Protein AF-A0A9P6BBI4-F1 (afdb_monomer)

Foldseek 3Di:
DDDDDDDDDPDDADPQWDWDADPVRDTDTDGPVCVVVVVVVVVVVVVVVVVVVVVVVDDPPPPVFDQQDFDDDPPTDRDGPDDDDDPVRVVVLQVQLVVQCVVPVDDSVVSSVVVVVVVVVVVVVVVVVVVVVVVVVVVVVVVVVVVVVVVVVVPPPPPPPPPD

Nearest PDB structures (foldseek):
  2dzl-assembly1_A  TM=7.260E-01  e=6.279E+00  Homo sapiens
  7aoi-assembly1_Af  TM=3.961E-01  e=2.932E+00  Trypanosoma brucei

Organism: NCBI:txid179855

Sequence (164 aa):
MKGKKVAKTPLHVPPGFVLATATDGARYAAPDFMIPAAELAIEAEQMKQTLRAGQAAGCPFPHIYGSAVSMGDAPRIPCPPDPGLTERELLVLHAEVLALQNQLGISYKDAAHRLYLAEAKAAFVAAEVITSIRTMSSELDGGLQHIIRQGVAASDPNHMSVDK

Secondary structure (DSSP, 8-state):
-----------PPPTTEEEEE-TTS-EEEEEGGGHHHHHHHHHHHHHHHHHHHHHHS--S--------EEESSSS-EEEPP-PPPPHHHHHHHHHHHHHHHHHHT--HHHHHHHHHHHHHHHHHHHHHHHHHHHHHHHHHHHHHHHHHHHHHHHT-TT------

Mean predicted aligned error: 16.44 Å

pLDDT: mean 82.01, std 16.72, range [39.38, 98.75]

Solvent-accessible surface area (backbone atoms only — not comparable to full-atom values): 10120 Å² total; per-residue (Å²): 136,86,82,81,81,78,81,78,75,83,81,86,72,59,92,68,46,41,81,44,71,49,99,86,69,50,75,45,77,41,54,55,87,49,49,67,60,52,53,53,51,51,52,52,52,52,53,52,47,53,54,51,50,55,67,67,56,67,68,89,64,81,72,78,76,56,74,63,53,75,52,75,89,70,84,59,52,78,41,76,60,81,78,76,82,50,74,68,56,52,53,49,52,50,52,50,27,50,50,48,15,70,75,67,73,53,53,63,69,60,27,44,51,49,52,51,54,51,51,54,49,52,54,49,54,52,52,50,52,54,50,52,53,52,50,53,51,52,52,52,53,52,51,53,54,50,53,53,52,53,54,54,68,73,62,62,77,82,78,67,77,83,82,126

Structure (mmCIF, N/CA/C/O backbone):
data_AF-A0A9P6BBI4-F1
#
_entry.id   AF-A0A9P6BBI4-F1
#
loop_
_atom_site.group_PDB
_atom_site.id
_atom_site.type_symbol
_atom_site.label_atom_id
_atom_site.label_alt_id
_atom_site.label_comp_id
_atom_site.label_asym_id
_atom_site.label_entity_id
_atom_site.label_seq_id
_atom_site.pdbx_PDB_ins_code
_atom_site.Cartn_x
_atom_site.Cartn_y
_atom_site.Cartn_z
_atom_site.occupancy
_atom_site.B_iso_or_equiv
_atom_site.auth_seq_id
_atom_site.auth_comp_id
_atom_site.auth_asym_id
_atom_site.auth_atom_id
_atom_site.pdbx_PDB_model_num
ATOM 1 N N . MET A 1 1 ? -31.008 32.005 -53.313 1.00 44.25 1 MET A N 1
ATOM 2 C CA . MET A 1 1 ? -30.385 30.727 -53.730 1.00 44.25 1 MET A CA 1
ATOM 3 C C . MET A 1 1 ? -30.897 29.629 -52.803 1.00 44.25 1 MET A C 1
ATOM 5 O O . MET A 1 1 ? -30.673 29.719 -51.605 1.00 44.25 1 MET A O 1
ATOM 9 N N . LYS A 1 2 ? -31.697 28.679 -53.309 1.00 48.16 2 LYS A N 1
ATOM 10 C CA . LYS A 1 2 ? -32.337 27.627 -52.495 1.00 48.16 2 LYS A CA 1
ATOM 11 C C . LYS A 1 2 ? -31.373 26.442 -52.352 1.00 48.16 2 LYS A C 1
ATOM 13 O O . LYS A 1 2 ? -31.002 25.841 -53.356 1.00 48.16 2 LYS A O 1
ATOM 18 N N . GLY A 1 3 ? -30.955 26.139 -51.122 1.00 53.41 3 GLY A N 1
ATOM 19 C CA . GLY A 1 3 ? -30.050 25.029 -50.810 1.00 53.41 3 GLY A CA 1
ATOM 20 C C . GLY A 1 3 ? -30.678 23.674 -51.140 1.00 53.41 3 GLY A C 1
ATOM 21 O O . GLY A 1 3 ? -31.769 23.347 -50.670 1.00 53.41 3 GLY A O 1
ATOM 22 N N . LYS A 1 4 ? -29.988 22.894 -51.974 1.00 52.44 4 LYS A N 1
ATOM 23 C CA . LYS A 1 4 ? -30.382 21.551 -52.409 1.00 52.44 4 LYS A CA 1
ATOM 24 C C . LYS A 1 4 ? -30.200 20.592 -51.223 1.00 52.44 4 LYS A C 1
ATOM 26 O O . LYS A 1 4 ? -29.073 20.315 -50.827 1.00 52.44 4 LYS A O 1
ATOM 31 N N . LYS A 1 5 ? -31.299 20.125 -50.617 1.00 57.34 5 LYS A N 1
ATOM 32 C CA . LYS A 1 5 ? -31.259 19.114 -49.546 1.00 57.34 5 LYS A CA 1
ATOM 33 C C . LYS A 1 5 ? -30.765 17.794 -50.145 1.00 57.34 5 LYS A C 1
ATOM 35 O O . LYS A 1 5 ? -31.471 17.179 -50.938 1.00 57.34 5 LYS A O 1
ATOM 40 N N . VAL A 1 6 ? -29.546 17.390 -49.798 1.00 66.75 6 VAL A N 1
ATOM 41 C CA . VAL A 1 6 ? -28.993 16.082 -50.169 1.00 66.75 6 VAL A CA 1
ATOM 42 C C . VAL A 1 6 ? -29.704 15.027 -49.325 1.00 66.75 6 VAL A C 1
ATOM 44 O O . VAL A 1 6 ? -29.663 15.082 -48.095 1.00 66.75 6 VAL A O 1
ATOM 47 N N . ALA A 1 7 ? -30.409 14.106 -49.980 1.00 61.47 7 ALA A N 1
ATOM 48 C CA . ALA A 1 7 ? -31.054 12.980 -49.318 1.00 61.47 7 ALA A CA 1
ATOM 49 C C . ALA A 1 7 ? -29.973 12.094 -48.677 1.00 61.47 7 ALA A C 1
ATOM 51 O O . ALA A 1 7 ? -29.096 11.589 -49.374 1.00 61.47 7 ALA A O 1
ATOM 52 N N . LYS A 1 8 ? -30.005 11.940 -47.347 1.00 66.06 8 LYS A N 1
ATOM 53 C CA . LYS A 1 8 ? -29.116 11.017 -46.633 1.00 66.06 8 LYS A CA 1
ATOM 54 C C . LYS A 1 8 ? -29.580 9.592 -46.918 1.00 66.06 8 LYS A C 1
ATOM 56 O O . LYS A 1 8 ? -30.671 9.208 -46.503 1.00 66.06 8 LYS A O 1
ATOM 61 N N . THR A 1 9 ? -28.761 8.832 -47.633 1.00 73.62 9 THR A N 1
ATOM 62 C CA . THR A 1 9 ? -28.937 7.391 -47.831 1.00 73.62 9 THR A CA 1
ATOM 63 C C . THR A 1 9 ? -29.027 6.704 -46.460 1.00 73.62 9 THR A C 1
ATOM 65 O O . THR A 1 9 ? -28.250 7.063 -45.568 1.00 73.62 9 THR A O 1
ATOM 68 N N . PRO A 1 10 ? -29.963 5.761 -46.245 1.00 73.69 10 PRO A N 1
ATOM 69 C CA . PRO A 1 10 ? -30.057 5.043 -44.979 1.00 73.69 10 PRO A CA 1
ATOM 70 C C . PRO A 1 10 ? -28.761 4.264 -44.733 1.00 73.69 10 PRO A C 1
ATOM 72 O O . PRO A 1 10 ? -28.330 3.472 -45.569 1.00 73.69 10 PRO A O 1
ATOM 75 N N . LEU A 1 11 ? -28.121 4.534 -43.595 1.00 78.12 11 LEU A N 1
ATOM 76 C CA . LEU A 1 11 ? -26.895 3.868 -43.176 1.00 78.12 11 LEU A CA 1
ATOM 77 C C . LEU A 1 11 ? -27.224 2.397 -42.885 1.00 78.12 11 LEU A C 1
ATOM 79 O O . LEU A 1 11 ? -27.992 2.106 -41.969 1.00 78.12 11 LEU A O 1
ATOM 83 N N . HIS A 1 12 ? -26.693 1.483 -43.695 1.00 87.25 12 HIS A N 1
ATOM 84 C CA . HIS A 1 12 ? -26.899 0.051 -43.509 1.00 87.25 12 HIS A CA 1
ATOM 85 C C . HIS A 1 12 ? -26.046 -0.437 -42.332 1.00 87.25 12 HIS A C 1
ATOM 87 O O . HIS A 1 12 ? -24.820 -0.346 -42.381 1.00 87.25 12 HIS A O 1
ATOM 93 N N . VAL A 1 13 ? -26.696 -0.924 -41.273 1.00 90.44 13 VAL A N 1
ATOM 94 C CA . VAL A 1 13 ? -26.034 -1.469 -40.080 1.00 90.44 13 VAL A CA 1
ATOM 95 C C . VAL A 1 13 ? -26.092 -2.998 -40.150 1.00 90.44 13 VAL A C 1
ATOM 97 O O . VAL A 1 13 ? -27.195 -3.541 -40.249 1.00 90.44 13 VAL A O 1
ATOM 100 N N . PRO A 1 14 ? -24.945 -3.699 -40.126 1.00 91.38 14 PRO A N 1
ATOM 101 C CA . PRO A 1 14 ? -24.916 -5.157 -40.142 1.00 91.38 14 PRO A CA 1
ATOM 102 C C . PRO A 1 14 ? -25.578 -5.782 -38.898 1.00 91.38 14 PRO A C 1
ATOM 104 O O . PRO A 1 14 ? -25.561 -5.175 -37.824 1.00 91.38 14 PRO A O 1
ATOM 107 N N . PRO A 1 15 ? -26.115 -7.013 -38.996 1.00 93.06 15 PRO A N 1
ATOM 108 C CA . PRO A 1 15 ? -26.629 -7.746 -37.839 1.00 93.06 15 PRO A CA 1
ATOM 109 C C . PRO A 1 15 ? -25.562 -7.900 -36.742 1.00 93.06 15 PRO A C 1
ATOM 111 O O . PRO A 1 15 ? -24.417 -8.234 -37.040 1.00 93.06 15 PRO A O 1
ATOM 114 N N . GLY A 1 16 ? -25.936 -7.665 -35.480 1.00 93.94 16 GLY A N 1
ATOM 115 C CA . GLY A 1 16 ? -25.022 -7.718 -34.326 1.00 93.94 16 GLY A CA 1
ATOM 116 C C . GLY A 1 16 ? -24.279 -6.410 -34.022 1.00 93.94 16 GLY A C 1
ATOM 117 O O . GLY A 1 16 ? -23.477 -6.367 -33.089 1.00 93.94 16 GLY A O 1
ATOM 118 N N . PHE A 1 17 ? -24.553 -5.345 -34.783 1.00 94.62 17 PHE A N 1
ATOM 119 C CA . PHE A 1 17 ? -24.038 -4.002 -34.535 1.00 94.62 17 PHE A CA 1
ATOM 120 C C . PHE A 1 17 ? -25.162 -3.042 -34.149 1.00 94.62 17 PHE A C 1
ATOM 122 O O . PHE A 1 17 ? -26.284 -3.126 -34.650 1.00 94.62 17 PHE A O 1
ATOM 129 N N . VAL A 1 18 ? -24.825 -2.084 -33.295 1.00 92.75 18 VAL A N 1
ATOM 130 C CA . VAL A 1 18 ? -25.706 -1.016 -32.828 1.00 92.75 18 VAL A CA 1
ATOM 131 C C . VAL A 1 18 ? -25.051 0.328 -33.146 1.00 92.75 18 VAL A C 1
ATOM 133 O O . VAL A 1 18 ? -23.829 0.472 -33.109 1.00 92.75 18 VAL A O 1
ATOM 136 N N . LEU A 1 19 ? -25.861 1.323 -33.507 1.00 92.06 19 LEU A N 1
ATOM 137 C CA . LEU A 1 19 ? -25.385 2.685 -33.745 1.00 92.06 19 LEU A CA 1
ATOM 138 C C . LEU A 1 19 ? -25.206 3.418 -32.414 1.00 92.06 19 LEU A C 1
ATOM 140 O O . LEU A 1 19 ? -26.188 3.824 -31.796 1.00 92.06 19 LEU A O 1
ATOM 144 N N . ALA A 1 20 ? -23.958 3.634 -32.015 1.00 86.38 20 ALA A N 1
ATOM 145 C CA . ALA A 1 20 ? -23.600 4.473 -30.883 1.00 86.38 20 ALA A CA 1
ATOM 146 C C . ALA A 1 20 ? -23.284 5.903 -31.351 1.00 86.38 20 ALA A C 1
ATOM 148 O O . ALA A 1 20 ? -22.881 6.134 -32.496 1.00 86.38 20 ALA A O 1
ATOM 149 N N . THR A 1 21 ? -23.502 6.880 -30.469 1.00 87.94 21 THR A N 1
ATOM 150 C CA . THR A 1 21 ? -23.196 8.294 -30.731 1.00 87.94 21 THR A CA 1
ATOM 151 C C . THR A 1 21 ? -22.008 8.701 -29.869 1.00 87.94 21 THR A C 1
ATOM 153 O O . THR A 1 21 ? -22.037 8.509 -28.657 1.00 87.94 21 THR A O 1
ATOM 156 N N . ALA A 1 22 ? -20.952 9.221 -30.489 1.00 82.25 22 ALA A N 1
ATOM 157 C CA . ALA A 1 22 ? -19.780 9.728 -29.784 1.00 82.25 22 ALA A CA 1
ATOM 158 C C . ALA A 1 22 ? -20.058 11.121 -29.197 1.00 82.25 22 ALA A C 1
ATOM 160 O O . ALA A 1 22 ? -21.056 11.773 -29.514 1.00 82.25 22 ALA A O 1
ATOM 161 N N . THR A 1 23 ? -19.159 11.585 -28.329 1.00 80.25 23 THR A N 1
ATOM 162 C CA . THR A 1 23 ? -19.234 12.905 -27.680 1.00 80.25 23 THR A CA 1
ATOM 163 C C . THR A 1 23 ? -19.170 14.073 -28.670 1.00 80.25 23 THR A C 1
ATOM 165 O O . THR A 1 23 ? -19.628 15.168 -28.356 1.00 80.25 23 THR A O 1
ATOM 168 N N . ASP A 1 24 ? -18.657 13.841 -29.878 1.00 84.81 24 ASP A N 1
ATOM 169 C CA . ASP A 1 24 ? -18.608 14.781 -31.004 1.00 84.81 24 ASP A CA 1
ATOM 170 C C . ASP A 1 24 ? -19.900 14.796 -31.854 1.00 84.81 24 ASP A C 1
ATOM 172 O O . ASP A 1 24 ? -20.019 15.573 -32.804 1.00 84.81 24 ASP A O 1
ATOM 176 N N . GLY A 1 25 ? -20.880 13.945 -31.527 1.00 84.25 25 GLY A N 1
ATOM 177 C CA . GLY A 1 25 ? -22.125 13.777 -32.279 1.00 84.25 25 GLY A CA 1
ATOM 178 C C . GLY A 1 25 ? -22.003 12.881 -33.519 1.00 84.25 25 GLY A C 1
ATOM 179 O O . GLY A 1 25 ? -22.998 12.695 -34.233 1.00 84.25 25 GLY A O 1
ATOM 180 N N . ALA A 1 26 ? -20.827 12.304 -33.786 1.00 86.38 26 ALA A N 1
ATOM 181 C CA . ALA A 1 26 ? -20.650 11.322 -34.845 1.00 86.38 26 ALA A CA 1
ATOM 182 C C . ALA A 1 26 ? -21.321 9.995 -34.460 1.00 86.38 26 ALA A C 1
ATOM 184 O O . ALA A 1 26 ? -21.310 9.574 -33.303 1.00 86.38 26 ALA A O 1
ATOM 185 N N . ARG A 1 27 ? -21.924 9.320 -35.445 1.00 87.88 27 ARG A N 1
ATOM 186 C CA . ARG A 1 27 ? -22.554 8.008 -35.253 1.00 87.88 27 ARG A CA 1
ATOM 187 C C . ARG A 1 27 ? -21.650 6.922 -35.809 1.00 87.88 27 ARG A C 1
ATOM 189 O O . ARG A 1 27 ? -21.259 7.004 -36.972 1.00 87.88 27 ARG A O 1
ATOM 196 N N . TYR A 1 28 ? -21.370 5.905 -35.007 1.00 87.88 28 TYR A N 1
ATOM 197 C CA . TYR A 1 28 ? -20.551 4.760 -35.391 1.00 87.88 28 TYR A CA 1
ATOM 198 C C . TYR A 1 28 ? -21.284 3.457 -35.075 1.00 87.88 28 TYR A C 1
ATOM 200 O O . TYR A 1 28 ? -22.085 3.390 -34.147 1.00 87.88 28 TYR A O 1
ATOM 208 N N . ALA A 1 29 ? -21.040 2.427 -35.880 1.00 91.12 29 ALA A N 1
ATOM 209 C CA . ALA A 1 29 ? -21.556 1.091 -35.620 1.00 91.12 29 ALA A CA 1
ATOM 210 C C . ALA A 1 29 ? -20.571 0.357 -34.703 1.00 91.12 29 ALA A C 1
ATOM 212 O O . ALA A 1 29 ? -19.407 0.187 -35.067 1.00 91.12 29 ALA A O 1
ATOM 213 N N . ALA A 1 30 ? -21.031 -0.068 -33.531 1.00 91.44 30 ALA A N 1
ATOM 214 C CA . ALA A 1 30 ? -20.259 -0.855 -32.577 1.00 91.44 30 ALA A CA 1
ATOM 215 C C . ALA A 1 30 ? -20.915 -2.231 -32.381 1.00 91.44 30 ALA A C 1
ATOM 217 O O . ALA A 1 30 ? -22.143 -2.319 -32.445 1.00 91.44 30 ALA A O 1
ATOM 218 N N . PRO A 1 31 ? -20.140 -3.304 -32.155 1.00 95.75 31 PRO A N 1
ATOM 219 C CA . PRO A 1 31 ? -20.706 -4.596 -31.789 1.00 95.75 31 PRO A CA 1
ATOM 220 C C . PRO A 1 31 ? -21.507 -4.500 -30.487 1.00 95.75 31 PRO A C 1
ATOM 222 O O . PRO A 1 31 ? -21.049 -3.885 -29.524 1.00 95.75 31 PRO A O 1
ATOM 225 N N . ASP A 1 32 ? -22.668 -5.149 -30.445 1.00 94.06 32 ASP A N 1
ATOM 226 C CA . ASP A 1 32 ? -23.609 -5.071 -29.316 1.00 94.06 32 ASP A CA 1
ATOM 227 C C . ASP A 1 32 ? -22.963 -5.469 -27.972 1.00 94.06 32 ASP A C 1
ATOM 229 O O . ASP A 1 32 ? -23.105 -4.792 -26.957 1.00 94.06 32 ASP A O 1
ATOM 233 N N . PHE A 1 33 ? -22.116 -6.503 -27.983 1.00 94.38 33 PHE A N 1
ATOM 234 C CA . PHE A 1 33 ? -21.437 -6.988 -26.777 1.00 94.38 33 PHE A CA 1
ATOM 235 C C . PHE A 1 33 ? -20.434 -5.991 -26.165 1.00 94.38 33 PHE A C 1
ATOM 237 O O . PHE A 1 33 ? -20.031 -6.166 -25.017 1.00 94.38 33 PHE A O 1
ATOM 244 N N . MET A 1 34 ? -19.999 -4.968 -26.910 1.00 92.31 34 MET A N 1
ATOM 245 C CA . MET A 1 34 ? -19.064 -3.955 -26.406 1.00 92.31 34 MET A CA 1
ATOM 246 C C . MET A 1 34 ? -19.766 -2.806 -25.678 1.00 92.31 34 MET A C 1
ATOM 248 O O . MET A 1 34 ? -19.105 -2.088 -24.927 1.00 92.31 34 MET A O 1
ATOM 252 N N . ILE A 1 35 ? -21.076 -2.626 -25.878 1.00 89.88 35 ILE A N 1
ATOM 253 C CA . ILE A 1 35 ? -21.822 -1.495 -25.313 1.00 89.88 35 ILE A CA 1
ATOM 254 C C . ILE A 1 35 ? -21.759 -1.472 -23.780 1.00 89.88 35 ILE A C 1
ATOM 256 O O . ILE A 1 35 ? -21.344 -0.441 -23.250 1.00 89.88 35 ILE A O 1
ATOM 260 N N . PRO A 1 36 ? -22.019 -2.579 -23.055 1.00 91.69 36 PRO A N 1
ATOM 261 C CA . PRO A 1 36 ? -21.971 -2.558 -21.592 1.00 91.69 36 PRO A CA 1
ATOM 262 C C . PRO A 1 36 ? -20.587 -2.183 -21.038 1.00 91.69 36 PRO A C 1
ATOM 264 O O . PRO A 1 36 ? -20.475 -1.487 -20.032 1.00 91.69 36 PRO A O 1
ATOM 267 N N . ALA A 1 37 ? -19.511 -2.614 -21.707 1.00 87.31 37 ALA A N 1
ATOM 268 C CA . ALA A 1 37 ? -18.146 -2.282 -21.301 1.00 87.31 37 ALA A CA 1
ATOM 269 C C . ALA A 1 37 ? -17.810 -0.804 -21.565 1.00 87.31 37 ALA A C 1
ATOM 271 O O . ALA A 1 37 ? -17.130 -0.169 -20.758 1.00 87.31 37 ALA A O 1
ATOM 272 N N . ALA A 1 38 ? -18.292 -0.255 -22.682 1.00 84.94 38 ALA A N 1
ATOM 273 C CA . ALA A 1 38 ? -18.115 1.152 -23.018 1.00 84.94 38 ALA A CA 1
ATOM 274 C C . ALA A 1 38 ? -18.889 2.069 -22.057 1.00 84.94 38 ALA A C 1
ATOM 276 O O . ALA A 1 38 ? -18.332 3.065 -21.597 1.00 84.94 38 ALA A O 1
ATOM 277 N N . GLU A 1 39 ? -20.129 1.716 -21.708 1.00 89.00 39 GLU A N 1
ATOM 278 C CA . GLU A 1 39 ? -20.939 2.445 -20.723 1.00 89.00 39 GLU A CA 1
ATOM 279 C C . GLU A 1 39 ? -20.253 2.469 -19.352 1.00 89.00 39 GLU A C 1
ATOM 281 O O . GLU A 1 39 ? -20.052 3.544 -18.784 1.00 89.00 39 GLU A O 1
ATOM 286 N N . LEU A 1 40 ? -19.767 1.316 -18.881 1.00 90.75 40 LEU A N 1
ATOM 287 C CA . LEU A 1 40 ? -19.055 1.211 -17.605 1.00 90.75 40 LEU A CA 1
ATOM 288 C C . LEU A 1 40 ? -17.761 2.041 -17.582 1.00 90.75 40 LEU A C 1
ATOM 290 O O . LEU A 1 40 ? -17.439 2.674 -16.575 1.00 90.75 40 LEU A O 1
ATOM 294 N N . ALA A 1 41 ? -17.022 2.085 -18.694 1.00 86.19 41 ALA A N 1
ATOM 295 C CA . ALA A 1 41 ? -15.826 2.917 -18.808 1.00 86.19 41 ALA A CA 1
ATOM 296 C C . ALA A 1 41 ? -16.153 4.422 -18.771 1.00 86.19 41 ALA A C 1
ATOM 298 O O . ALA A 1 41 ? -15.426 5.195 -18.144 1.00 86.19 41 ALA A O 1
ATOM 299 N N . ILE A 1 42 ? -17.251 4.839 -19.413 1.00 86.12 42 ILE A N 1
ATOM 300 C CA . ILE A 1 42 ? -17.713 6.234 -19.397 1.00 86.12 42 ILE A CA 1
ATOM 301 C C . ILE A 1 42 ? -18.141 6.637 -17.982 1.00 86.12 42 ILE A C 1
ATOM 303 O O . ILE A 1 42 ? -17.729 7.698 -17.509 1.00 86.12 42 ILE A O 1
ATOM 307 N N . GLU A 1 43 ? -18.909 5.795 -17.288 1.00 90.19 43 GLU A N 1
ATOM 308 C CA . GLU A 1 43 ? -19.320 6.039 -15.901 1.00 90.19 43 GLU A CA 1
ATOM 309 C C . GLU A 1 43 ? -18.114 6.151 -14.961 1.00 90.19 43 GLU A C 1
ATOM 311 O O . GLU A 1 43 ? -18.034 7.085 -14.159 1.00 90.19 43 GLU A O 1
ATOM 316 N N . ALA A 1 44 ? -17.135 5.252 -15.098 1.00 88.50 44 ALA A N 1
ATOM 317 C CA . ALA A 1 44 ? -15.915 5.286 -14.299 1.00 88.50 44 ALA A CA 1
ATOM 318 C C . ALA A 1 44 ? -15.125 6.591 -14.505 1.00 88.50 44 ALA A C 1
ATOM 320 O O . ALA A 1 44 ? -14.653 7.194 -13.536 1.00 88.50 44 ALA A O 1
ATOM 321 N N . GLU A 1 45 ? -15.005 7.069 -15.747 1.00 87.12 45 GLU A N 1
ATOM 322 C CA . GLU A 1 45 ? -14.287 8.313 -16.032 1.00 87.12 45 GLU A CA 1
ATOM 323 C C . GLU A 1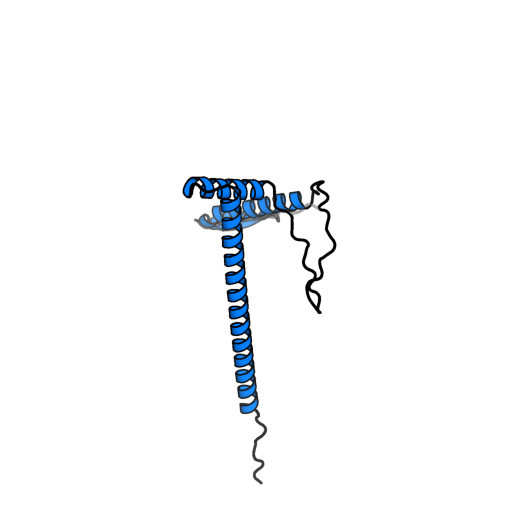 45 ? -15.071 9.547 -15.553 1.00 87.12 45 GLU A C 1
ATOM 325 O O . GLU A 1 45 ? -14.471 10.475 -15.006 1.00 87.12 45 GLU A O 1
ATOM 330 N N . GLN A 1 46 ? -16.405 9.547 -15.657 1.00 87.38 46 GLN A N 1
ATOM 331 C CA . GLN A 1 46 ? -17.250 10.599 -15.077 1.00 87.38 46 GLN A CA 1
ATOM 332 C C . GLN A 1 46 ? -17.116 10.648 -13.550 1.00 87.38 46 GLN A C 1
ATOM 334 O O . GLN A 1 46 ? -16.931 11.724 -12.980 1.00 87.38 46 GLN A O 1
ATOM 339 N N . MET A 1 47 ? -17.125 9.493 -12.881 1.00 85.12 47 MET A N 1
ATOM 340 C CA . MET A 1 47 ? -16.922 9.397 -11.434 1.00 85.12 47 MET A CA 1
ATOM 341 C C . MET A 1 47 ? -15.524 9.878 -11.021 1.00 85.12 47 MET A C 1
ATOM 343 O O . MET A 1 47 ? -15.349 10.576 -10.023 1.00 85.12 47 MET A O 1
ATOM 347 N N . LYS A 1 48 ? -14.502 9.572 -11.818 1.00 85.06 48 LYS A N 1
ATOM 348 C CA . LYS A 1 48 ? -13.147 10.082 -11.595 1.00 85.06 48 LYS A CA 1
ATOM 349 C C . LYS A 1 48 ? -13.066 11.599 -11.776 1.00 85.06 48 LYS A C 1
ATOM 351 O O . LYS A 1 48 ? -12.341 12.265 -11.034 1.00 85.06 48 LYS A O 1
ATOM 356 N N . GLN A 1 49 ? -13.806 12.160 -12.732 1.00 81.19 49 GLN A N 1
ATOM 357 C CA . GLN A 1 49 ? -13.892 13.606 -12.932 1.00 81.19 49 GLN A CA 1
ATOM 358 C C . GLN A 1 49 ? -14.616 14.309 -11.780 1.00 81.19 49 GLN A C 1
ATOM 360 O O . GLN A 1 49 ? -14.140 15.357 -11.345 1.00 81.19 49 GLN A O 1
ATOM 365 N N . THR A 1 50 ? -15.694 13.739 -11.228 1.00 79.00 50 THR A N 1
ATOM 366 C CA . THR A 1 50 ? -16.371 14.321 -10.054 1.00 79.00 50 THR A CA 1
ATOM 367 C C . THR A 1 50 ? -15.482 14.288 -8.812 1.00 79.00 50 THR A C 1
ATOM 369 O O . THR A 1 50 ? -15.401 15.287 -8.098 1.00 79.00 50 THR A O 1
ATOM 372 N N . LEU A 1 51 ? -14.729 13.204 -8.599 1.00 72.00 51 LEU A N 1
ATOM 373 C CA . LEU A 1 51 ? -13.739 13.117 -7.519 1.00 72.00 51 LEU A CA 1
ATOM 374 C C . LEU A 1 51 ? -12.605 14.142 -7.687 1.00 72.00 51 LEU A C 1
ATOM 376 O O . LEU A 1 51 ? -12.230 14.815 -6.726 1.00 72.00 51 LEU A O 1
ATOM 380 N N . ARG A 1 52 ? -12.095 14.321 -8.912 1.00 71.12 52 ARG A N 1
ATOM 381 C CA . ARG A 1 52 ? -11.083 15.348 -9.216 1.00 71.12 52 ARG A CA 1
ATOM 382 C C . ARG A 1 52 ? -11.616 16.770 -9.038 1.00 71.12 52 ARG A C 1
ATOM 384 O O . ARG A 1 52 ? -10.899 17.621 -8.521 1.00 71.12 52 ARG A O 1
ATOM 391 N N . ALA A 1 53 ? -12.860 17.031 -9.432 1.00 63.88 53 ALA A N 1
ATOM 392 C CA . ALA A 1 53 ? -13.500 18.329 -9.232 1.00 63.88 53 ALA A CA 1
ATOM 393 C C . ALA A 1 53 ? -13.725 18.626 -7.738 1.00 63.88 53 ALA A C 1
ATOM 395 O O . ALA A 1 53 ? -13.499 19.754 -7.306 1.00 63.88 53 ALA A O 1
ATOM 396 N N . GLY A 1 54 ? -14.076 17.611 -6.939 1.00 5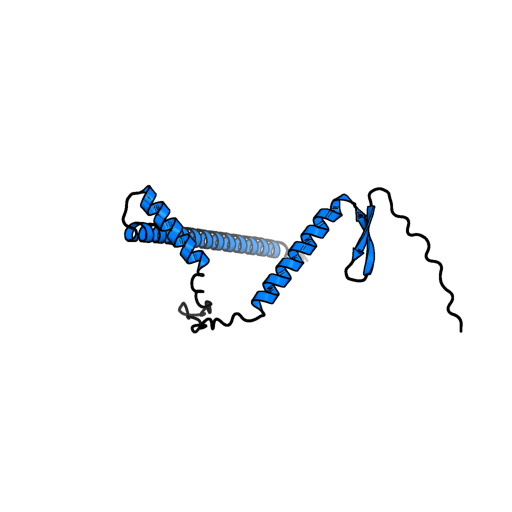9.28 54 GLY A N 1
ATOM 397 C CA . GLY A 1 54 ? -14.160 17.714 -5.479 1.00 59.28 54 GLY A CA 1
ATOM 398 C C . GLY A 1 54 ? -12.812 17.994 -4.803 1.00 59.28 54 GLY A C 1
ATOM 399 O O . GLY A 1 54 ? -12.768 18.715 -3.816 1.00 59.28 54 GLY A O 1
ATOM 400 N N . GLN A 1 55 ? -11.701 17.504 -5.363 1.00 55.66 55 GLN A N 1
ATOM 401 C CA . GLN A 1 55 ? -10.348 17.855 -4.908 1.00 55.66 55 GLN A CA 1
ATOM 402 C C . GLN A 1 55 ? -9.924 19.286 -5.285 1.00 55.66 55 GLN A C 1
ATOM 404 O O . GLN A 1 55 ? -9.128 19.889 -4.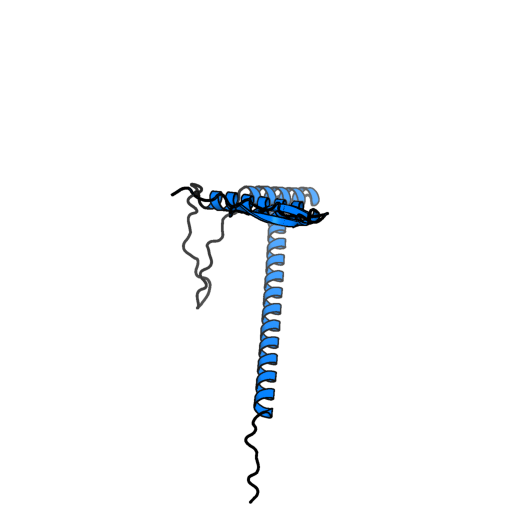569 1.00 55.66 55 GLN A O 1
ATOM 409 N N . ALA A 1 56 ? -10.436 19.835 -6.391 1.00 50.31 56 ALA A N 1
ATOM 410 C CA . ALA A 1 56 ? -10.137 21.202 -6.831 1.00 50.31 56 ALA A CA 1
ATOM 411 C C . ALA A 1 56 ? -11.013 22.266 -6.139 1.00 50.31 56 ALA A C 1
ATOM 413 O O . ALA A 1 56 ? -10.587 23.411 -5.976 1.00 50.31 56 ALA A O 1
ATOM 414 N N . ALA A 1 57 ? -12.222 21.900 -5.705 1.00 49.78 57 ALA A N 1
ATOM 415 C CA . ALA A 1 57 ? -13.082 22.736 -4.877 1.00 49.78 57 ALA A CA 1
ATOM 416 C C . ALA A 1 57 ? -12.596 22.672 -3.423 1.00 49.78 57 ALA A C 1
ATOM 418 O O . ALA A 1 57 ? -13.100 21.892 -2.622 1.00 49.78 57 ALA A O 1
ATOM 419 N N . GLY A 1 58 ? -11.561 23.466 -3.132 1.00 43.66 58 GLY A N 1
ATOM 420 C CA . GLY A 1 58 ? -10.833 23.517 -1.868 1.00 43.66 58 GLY A CA 1
ATOM 421 C C . GLY A 1 58 ? -11.662 23.148 -0.642 1.00 43.66 58 GLY A C 1
ATOM 422 O O . GLY A 1 58 ? -12.506 23.918 -0.183 1.00 43.66 58 GLY A O 1
ATOM 423 N N . CYS A 1 59 ? -11.350 21.987 -0.067 1.00 39.38 59 CYS A N 1
ATOM 424 C CA . CYS A 1 59 ? -11.625 21.748 1.335 1.00 39.38 59 CYS A CA 1
ATOM 425 C C . CYS A 1 59 ? -11.062 22.941 2.130 1.00 39.38 59 CYS A C 1
ATOM 427 O O . CYS A 1 59 ? -9.876 23.248 1.992 1.00 39.38 59 CYS A O 1
ATOM 429 N N . PRO A 1 60 ? -11.855 23.602 2.989 1.00 45.19 60 PRO A N 1
ATOM 430 C CA . PRO A 1 60 ? -11.396 24.691 3.846 1.00 45.19 60 PRO A CA 1
ATOM 431 C C . PRO A 1 60 ? -10.628 24.142 5.055 1.00 45.19 60 PRO A C 1
ATOM 433 O O . PRO A 1 60 ? -10.686 24.700 6.146 1.00 45.19 60 PRO A O 1
ATOM 436 N N . PHE A 1 61 ? -9.920 23.029 4.880 1.00 49.78 61 PHE A N 1
ATOM 437 C CA . PHE A 1 61 ? -8.901 22.624 5.821 1.00 49.78 61 PHE A CA 1
ATOM 438 C C . PHE A 1 61 ? -7.609 23.237 5.303 1.00 49.78 61 PHE A C 1
ATOM 440 O O . PHE A 1 61 ? -7.097 22.777 4.279 1.00 49.78 61 PHE A O 1
ATOM 447 N N . PRO A 1 62 ? -7.074 24.289 5.948 1.00 48.66 62 PRO A N 1
ATOM 448 C CA . PRO A 1 62 ? -5.687 24.635 5.742 1.00 48.66 62 PRO A CA 1
ATOM 449 C C . PRO A 1 62 ? -4.889 23.418 6.206 1.00 48.66 62 PRO A C 1
ATOM 451 O O . PRO A 1 62 ? -4.591 23.265 7.389 1.00 48.66 62 PRO A O 1
ATOM 454 N N . HIS A 1 63 ? -4.569 22.516 5.278 1.00 50.50 63 HIS A N 1
ATOM 455 C CA . HIS A 1 63 ? -3.406 21.675 5.445 1.00 50.50 63 HIS A CA 1
ATOM 456 C C . HIS A 1 63 ? -2.265 22.662 5.605 1.00 50.50 63 HIS A C 1
ATOM 458 O O . HIS A 1 63 ? -1.877 23.367 4.674 1.00 50.50 63 HIS A O 1
ATOM 464 N N . ILE A 1 64 ? -1.829 22.796 6.851 1.00 49.69 64 ILE A N 1
ATOM 465 C CA . ILE A 1 64 ? -0.589 23.436 7.227 1.00 49.69 64 ILE A CA 1
ATOM 466 C C . ILE A 1 64 ? 0.468 22.652 6.453 1.00 49.69 64 ILE A C 1
ATOM 468 O O . ILE A 1 64 ? 0.907 21.590 6.886 1.00 49.69 64 ILE A O 1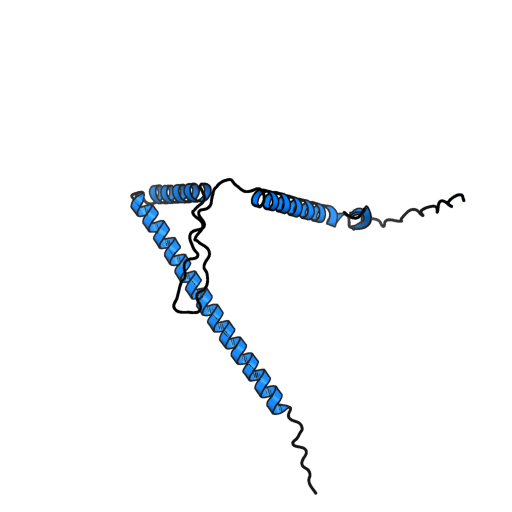
ATOM 472 N N . TYR A 1 65 ? 0.795 23.112 5.246 1.00 49.25 65 TYR A N 1
ATOM 473 C CA . TYR A 1 65 ? 1.914 22.598 4.479 1.00 49.25 65 TYR A CA 1
ATOM 474 C C . TYR A 1 65 ? 3.158 23.013 5.255 1.00 49.25 65 TYR A C 1
ATOM 476 O O . TYR A 1 65 ? 3.698 24.104 5.075 1.00 49.25 65 TYR A O 1
ATOM 484 N N . GLY A 1 66 ? 3.551 22.156 6.197 1.00 54.16 66 GLY A N 1
ATOM 485 C CA . GLY A 1 66 ? 4.844 22.228 6.844 1.00 54.16 66 GLY A CA 1
ATOM 486 C C . GLY A 1 66 ? 5.914 22.256 5.761 1.00 54.16 66 GLY A C 1
ATOM 487 O O . GLY A 1 66 ? 5.836 21.522 4.775 1.00 54.16 66 GLY A O 1
ATOM 488 N N . SER A 1 67 ? 6.878 23.158 5.930 1.00 55.09 67 SER A N 1
ATOM 489 C CA . SER A 1 67 ? 8.059 23.300 5.083 1.00 55.09 67 SER A CA 1
ATOM 490 C C . SER A 1 67 ? 8.622 21.932 4.698 1.00 55.09 67 SER A C 1
ATOM 492 O O . SER A 1 67 ? 8.865 21.118 5.590 1.00 55.09 67 SER A O 1
ATOM 494 N N . ALA A 1 68 ? 8.840 21.696 3.400 1.00 58.22 68 ALA A N 1
ATOM 495 C CA . ALA A 1 68 ? 9.454 20.473 2.891 1.00 58.22 68 ALA A CA 1
ATOM 496 C C . ALA A 1 68 ? 10.676 20.098 3.744 1.00 58.22 68 ALA A C 1
ATOM 498 O O . ALA A 1 68 ? 11.632 20.872 3.867 1.00 58.22 68 ALA A O 1
ATOM 499 N N . VAL A 1 69 ? 10.620 18.928 4.377 1.00 58.47 69 VAL A N 1
ATOM 500 C CA . VAL A 1 69 ? 11.698 18.457 5.243 1.00 58.47 69 VAL A CA 1
ATOM 501 C C . VAL A 1 69 ? 12.824 17.976 4.337 1.00 58.47 69 VAL A C 1
ATOM 503 O O . VAL A 1 69 ? 12.650 17.072 3.523 1.00 58.47 69 VAL A O 1
ATOM 506 N N . SER A 1 70 ? 13.986 18.617 4.446 1.00 57.53 70 SER A N 1
ATOM 507 C CA . SER A 1 70 ? 15.189 18.185 3.736 1.00 57.53 70 SER A CA 1
ATOM 508 C C . SER A 1 70 ? 15.741 16.923 4.402 1.00 57.53 70 SER A C 1
ATOM 510 O O . SER A 1 70 ? 16.257 17.010 5.514 1.00 57.53 70 SER A O 1
ATOM 512 N N . MET A 1 71 ? 15.663 15.769 3.734 1.00 54.72 71 MET A N 1
ATOM 513 C CA . MET A 1 71 ? 16.372 14.551 4.149 1.00 54.72 71 MET A CA 1
ATOM 514 C C . MET A 1 71 ? 17.681 14.388 3.356 1.00 54.72 71 MET A C 1
ATOM 516 O O . MET A 1 71 ? 17.666 14.401 2.125 1.00 54.72 71 MET A O 1
ATOM 520 N N . GLY A 1 72 ? 18.799 14.202 4.072 1.00 59.22 72 GLY A N 1
ATOM 521 C CA . GLY A 1 72 ? 20.093 13.751 3.532 1.00 59.22 72 GLY A CA 1
ATOM 522 C C . GLY A 1 72 ? 21.147 14.828 3.220 1.00 59.22 72 GLY A C 1
ATOM 523 O O . GLY A 1 72 ? 20.839 15.998 2.970 1.00 59.22 72 GLY A O 1
ATOM 524 N N . ASP A 1 73 ? 22.411 14.388 3.185 1.00 66.19 73 ASP A N 1
ATOM 525 C CA . ASP A 1 73 ? 23.585 15.166 2.769 1.00 66.19 73 ASP A CA 1
ATOM 526 C C . ASP A 1 73 ? 23.757 15.104 1.241 1.00 66.19 73 ASP A C 1
ATOM 528 O O . ASP A 1 73 ? 24.580 14.359 0.733 1.00 66.19 73 ASP A O 1
ATOM 532 N N . ALA A 1 74 ? 22.948 15.899 0.531 1.00 63.06 74 ALA A N 1
ATOM 533 C CA . ALA A 1 74 ? 23.041 16.263 -0.894 1.00 63.06 74 ALA A CA 1
ATOM 534 C C . ALA A 1 74 ? 23.095 15.126 -1.964 1.00 63.06 74 ALA A C 1
ATOM 536 O O . ALA A 1 74 ? 23.952 14.250 -1.921 1.00 63.06 74 ALA A O 1
ATOM 537 N N . PRO A 1 75 ? 22.274 15.193 -3.038 1.00 53.28 75 PRO A N 1
ATOM 538 C CA . PRO A 1 75 ? 21.247 16.192 -3.337 1.00 53.28 75 PRO A CA 1
ATOM 539 C C . PRO A 1 75 ? 19.986 15.972 -2.487 1.00 53.28 75 PRO A C 1
ATOM 541 O O . PRO A 1 75 ? 19.474 14.861 -2.384 1.00 53.28 75 PRO A O 1
ATOM 544 N N . ARG A 1 76 ? 19.490 17.049 -1.861 1.00 61.56 76 ARG A N 1
ATOM 545 C CA . ARG A 1 76 ? 18.308 17.014 -0.987 1.00 61.56 76 ARG A CA 1
ATOM 546 C C . ARG A 1 76 ? 17.077 16.690 -1.824 1.00 61.56 76 ARG A C 1
ATOM 548 O O . ARG A 1 76 ? 16.667 17.508 -2.644 1.00 61.56 76 ARG A O 1
ATOM 555 N N . ILE A 1 77 ? 16.496 15.515 -1.612 1.00 69.75 77 ILE A N 1
ATOM 556 C CA . ILE A 1 77 ? 15.209 15.158 -2.206 1.00 69.75 77 ILE A CA 1
ATOM 557 C C . ILE A 1 77 ? 14.142 15.899 -1.388 1.00 69.75 77 ILE A C 1
ATOM 559 O O . ILE A 1 77 ? 14.048 15.657 -0.182 1.00 69.75 77 ILE A O 1
ATOM 563 N N . PRO A 1 78 ? 13.377 16.838 -1.979 1.00 65.69 78 PRO A N 1
ATOM 564 C CA . PRO A 1 78 ? 12.271 17.466 -1.276 1.00 65.69 78 PRO A CA 1
ATOM 565 C C . PRO A 1 78 ? 11.189 16.408 -1.066 1.00 65.69 78 PRO A C 1
ATOM 567 O O . PRO A 1 78 ? 10.455 16.065 -1.992 1.00 65.69 78 PRO A O 1
ATOM 570 N N . CYS A 1 79 ? 11.112 15.862 0.144 1.00 67.12 79 CYS A N 1
ATOM 571 C CA . CYS A 1 79 ? 10.007 14.992 0.504 1.00 67.12 79 CYS A CA 1
ATOM 572 C C . CYS A 1 79 ? 8.780 15.862 0.809 1.00 67.12 79 CYS A C 1
ATOM 574 O O . CYS A 1 79 ? 8.904 16.850 1.546 1.00 67.12 79 CYS A O 1
ATOM 576 N N . PRO A 1 80 ? 7.603 15.535 0.246 1.00 73.69 80 PRO A N 1
ATOM 577 C CA . PRO A 1 80 ? 6.370 16.180 0.664 1.00 73.69 80 PRO A CA 1
ATOM 578 C C . PRO A 1 80 ? 6.164 15.956 2.172 1.00 73.69 80 PRO A C 1
ATOM 580 O O . PRO A 1 80 ? 6.627 14.940 2.702 1.00 73.69 80 PRO A O 1
ATOM 583 N N . PRO A 1 81 ? 5.514 16.897 2.878 1.00 75.50 81 PRO A N 1
ATOM 584 C CA . PRO A 1 81 ? 5.155 16.685 4.273 1.00 75.50 81 PRO A CA 1
ATOM 585 C C . PRO A 1 81 ? 4.295 15.425 4.383 1.00 75.50 81 PRO A C 1
ATOM 587 O O . PRO A 1 81 ? 3.419 15.207 3.544 1.00 75.50 81 PRO A O 1
ATOM 590 N N . ASP A 1 82 ? 4.566 14.609 5.401 1.00 78.94 82 ASP A N 1
ATOM 591 C CA . ASP A 1 82 ? 3.795 13.399 5.674 1.00 78.94 82 ASP A CA 1
ATOM 592 C C . ASP A 1 82 ? 2.332 13.804 5.919 1.00 78.94 82 ASP A C 1
ATOM 594 O O . ASP A 1 82 ? 2.068 14.587 6.845 1.00 78.94 82 ASP A O 1
ATOM 598 N N . PRO A 1 83 ? 1.382 13.408 5.050 1.00 83.88 83 PRO A N 1
ATOM 599 C CA . PRO A 1 83 ? -0.009 13.765 5.253 1.00 83.88 83 PRO A CA 1
ATOM 600 C C . PRO A 1 83 ? -0.482 13.148 6.570 1.00 83.88 83 PRO A C 1
ATOM 602 O O . PRO A 1 83 ? -0.311 11.959 6.816 1.00 83.88 83 PRO A O 1
ATOM 605 N N . GLY A 1 84 ? -1.089 13.964 7.434 1.00 89.88 84 GLY A N 1
ATOM 606 C CA . GLY A 1 84 ? -1.704 13.448 8.653 1.00 89.88 84 GLY A CA 1
ATOM 607 C C . GLY A 1 84 ? -2.772 12.401 8.324 1.00 89.88 84 GLY A C 1
ATOM 608 O O . GLY A 1 84 ? -3.475 12.530 7.321 1.00 89.88 84 GLY A O 1
ATOM 609 N N . LEU A 1 85 ? -2.902 11.391 9.188 1.00 90.38 85 LEU A N 1
ATOM 610 C CA . LEU A 1 85 ? -3.916 10.346 9.043 1.00 90.38 85 LEU A CA 1
ATOM 611 C C . LEU A 1 85 ? -5.319 10.956 8.971 1.00 90.38 85 LEU A C 1
ATOM 613 O O . LEU A 1 85 ? -5.689 11.825 9.767 1.00 90.38 85 LEU A O 1
ATOM 617 N N . THR A 1 86 ? -6.115 10.466 8.031 1.00 93.81 86 THR A N 1
ATOM 618 C CA . THR A 1 86 ? -7.532 10.807 7.924 1.00 93.81 86 THR A CA 1
ATOM 619 C C . THR A 1 86 ? -8.323 10.202 9.089 1.00 93.81 86 THR A C 1
ATOM 621 O O . THR A 1 86 ? -7.939 9.187 9.673 1.00 93.81 86 THR A O 1
ATOM 624 N N . GLU A 1 87 ? -9.482 10.781 9.416 1.00 94.56 87 GLU A N 1
ATOM 625 C CA . GLU A 1 87 ? -10.367 10.252 10.468 1.00 94.56 87 GLU A CA 1
ATOM 626 C C . GLU A 1 87 ? -10.765 8.790 10.211 1.00 94.56 87 GLU A C 1
ATOM 628 O O . GLU A 1 87 ? -10.805 7.972 11.129 1.00 94.56 87 GLU A O 1
ATOM 633 N N . ARG A 1 88 ? -10.986 8.431 8.940 1.00 95.69 88 ARG A N 1
ATOM 634 C CA . ARG A 1 88 ? -11.285 7.055 8.538 1.00 95.69 88 ARG A CA 1
ATOM 635 C C . ARG A 1 88 ? -10.140 6.101 8.880 1.00 95.69 88 ARG A C 1
ATOM 637 O O . ARG A 1 88 ? -10.403 5.027 9.410 1.00 95.69 88 ARG A O 1
ATOM 644 N N . GLU A 1 89 ? -8.897 6.474 8.582 1.00 94.12 89 GLU A N 1
ATOM 645 C CA . GLU A 1 89 ? -7.719 5.650 8.889 1.00 94.12 89 GLU A CA 1
ATOM 646 C C . GLU A 1 89 ? -7.525 5.496 10.398 1.00 94.12 89 GLU A C 1
ATOM 648 O O . GLU A 1 89 ? -7.246 4.397 10.869 1.00 94.12 89 GLU A O 1
ATOM 653 N N . LEU A 1 90 ? -7.766 6.558 11.174 1.00 95.69 90 LEU A N 1
ATOM 654 C CA . LEU A 1 90 ? -7.732 6.491 12.637 1.00 95.69 90 LEU A CA 1
ATOM 655 C C . LEU A 1 90 ? -8.771 5.511 13.197 1.00 95.69 90 LEU A C 1
ATOM 657 O O . LEU A 1 90 ? -8.449 4.722 14.087 1.00 95.69 90 LEU A O 1
ATOM 661 N N . LEU A 1 91 ? -10.001 5.528 12.673 1.00 96.31 91 LEU A N 1
ATOM 662 C CA . LEU A 1 91 ? -11.053 4.594 13.088 1.00 96.31 91 LEU A CA 1
ATOM 663 C C . LEU A 1 91 ? -10.710 3.143 12.731 1.00 96.31 91 LEU A C 1
ATOM 665 O O . LEU A 1 91 ? -10.962 2.244 13.534 1.00 96.31 91 LEU A O 1
ATOM 669 N N . VAL A 1 92 ? -10.112 2.913 11.559 1.00 97.19 92 VAL A N 1
ATOM 670 C CA . VAL A 1 92 ? -9.646 1.581 11.144 1.00 97.19 92 VAL A CA 1
ATOM 671 C C . VAL A 1 92 ? -8.530 1.089 12.066 1.00 97.19 92 VAL A C 1
ATOM 673 O O . VAL A 1 92 ? -8.656 0.002 12.627 1.00 97.19 92 VAL A O 1
ATOM 676 N N . LEU A 1 93 ? -7.502 1.907 12.317 1.00 97.44 93 LEU A N 1
ATOM 677 C CA . LEU A 1 93 ? -6.417 1.564 13.243 1.00 97.44 93 LEU A CA 1
ATOM 678 C C . LEU A 1 93 ? -6.950 1.264 14.647 1.00 97.44 93 LEU A C 1
ATOM 680 O O . LEU A 1 93 ? -6.532 0.299 15.282 1.00 97.44 93 LEU A O 1
ATOM 684 N N . HIS A 1 94 ? -7.909 2.053 15.134 1.00 98.06 94 HIS A N 1
ATOM 685 C CA . HIS A 1 94 ? -8.536 1.795 16.426 1.00 98.06 94 HIS A CA 1
ATOM 686 C C . HIS A 1 94 ? -9.257 0.438 16.457 1.00 98.06 94 HIS A C 1
ATOM 688 O O . HIS A 1 94 ? -9.084 -0.326 17.409 1.00 98.06 94 HIS A O 1
ATOM 694 N N . ALA A 1 95 ? -10.023 0.112 15.411 1.00 98.44 95 ALA A N 1
ATOM 695 C CA . ALA A 1 95 ? -10.707 -1.172 15.294 1.00 98.44 95 ALA A CA 1
ATOM 696 C C . ALA A 1 95 ? -9.722 -2.354 15.257 1.00 98.44 95 ALA A C 1
ATOM 698 O O . ALA A 1 95 ? -9.968 -3.370 15.907 1.00 98.44 95 ALA A O 1
ATOM 699 N N . GLU A 1 96 ? -8.589 -2.212 14.567 1.00 98.44 96 GLU A N 1
ATOM 700 C CA . GLU A 1 96 ? -7.529 -3.226 14.535 1.00 98.44 96 GLU A CA 1
ATOM 701 C C . GLU A 1 96 ? -6.875 -3.426 15.904 1.00 98.44 96 GLU A C 1
ATOM 703 O O . GLU A 1 96 ? -6.689 -4.563 16.346 1.00 98.44 96 GLU A O 1
ATOM 708 N N . VAL A 1 97 ? -6.581 -2.335 16.618 1.00 98.62 97 VAL A N 1
ATOM 709 C CA . VAL A 1 97 ? -6.028 -2.422 17.974 1.00 98.62 97 VAL A CA 1
ATOM 710 C C . VAL A 1 97 ? -7.014 -3.118 18.910 1.00 98.62 97 VAL A C 1
ATOM 712 O O . VAL A 1 97 ? -6.601 -3.997 19.665 1.00 98.62 97 VAL A O 1
ATOM 715 N N . LEU A 1 98 ? -8.309 -2.789 18.839 1.00 98.56 98 LEU A N 1
ATOM 716 C CA . LEU A 1 98 ? -9.345 -3.470 19.621 1.00 98.56 98 LEU A CA 1
ATOM 717 C C . LEU A 1 98 ? -9.471 -4.952 19.251 1.00 98.56 98 LEU A C 1
ATOM 719 O O . LEU A 1 98 ? -9.608 -5.793 20.139 1.00 98.56 98 LEU A O 1
ATOM 723 N N . ALA A 1 99 ? -9.398 -5.295 17.964 1.00 98.50 99 ALA A N 1
ATOM 724 C CA . ALA A 1 99 ? -9.426 -6.684 17.519 1.00 98.50 99 ALA A CA 1
ATOM 725 C C . ALA A 1 99 ? -8.252 -7.478 18.115 1.00 98.50 99 ALA A C 1
ATOM 727 O O . ALA A 1 99 ? -8.457 -8.547 18.692 1.00 98.50 99 ALA A O 1
ATOM 728 N N . LEU A 1 100 ? -7.040 -6.918 18.064 1.00 98.50 100 LEU A N 1
ATOM 729 C CA . LEU A 1 100 ? -5.835 -7.543 18.608 1.00 98.50 100 LEU A CA 1
ATOM 730 C C . LEU A 1 100 ? -5.866 -7.621 20.145 1.00 98.50 100 LEU A C 1
ATOM 732 O O . LEU A 1 100 ? -5.436 -8.618 20.731 1.00 98.50 100 LEU A O 1
ATOM 736 N N . GLN A 1 101 ? -6.422 -6.595 20.795 1.00 98.75 101 GLN A N 1
ATOM 737 C CA . GLN A 1 101 ? -6.669 -6.564 22.234 1.00 98.75 101 GLN A CA 1
ATOM 738 C C . GLN A 1 101 ? -7.598 -7.707 22.656 1.00 98.75 101 GLN A C 1
ATOM 740 O O . GLN A 1 101 ? -7.257 -8.470 23.558 1.00 98.75 101 GLN A O 1
ATOM 745 N N . ASN A 1 102 ? -8.737 -7.854 21.975 1.00 98.56 102 ASN A N 1
ATOM 746 C CA . ASN A 1 102 ? -9.728 -8.892 22.257 1.00 98.56 102 ASN A CA 1
ATOM 747 C C . ASN A 1 102 ? -9.185 -10.296 21.967 1.00 98.56 102 ASN A C 1
ATOM 749 O O . ASN A 1 102 ? -9.461 -11.228 22.717 1.00 98.56 102 ASN A O 1
ATOM 753 N N . GLN A 1 103 ? -8.392 -10.447 20.905 1.00 98.56 103 GLN A N 1
ATOM 754 C CA . GLN A 1 103 ? -7.813 -11.730 20.513 1.00 98.56 103 GLN A CA 1
ATOM 755 C C . GLN A 1 103 ? -6.752 -12.229 21.505 1.00 98.56 103 GLN A C 1
ATOM 757 O O . GLN A 1 103 ? -6.678 -13.428 21.770 1.00 98.56 103 GLN A O 1
ATOM 762 N N . LEU A 1 104 ? -5.909 -11.333 22.026 1.00 98.12 104 LEU A N 1
ATOM 763 C CA . LEU A 1 104 ? -4.760 -11.701 22.862 1.00 98.12 104 LEU A CA 1
ATOM 764 C C . LEU A 1 104 ? -4.974 -11.443 24.359 1.00 98.12 104 LEU A C 1
ATOM 766 O O . LEU A 1 104 ? -4.152 -11.872 25.166 1.00 98.12 104 LEU A O 1
ATOM 770 N N . GLY A 1 105 ? -6.031 -10.721 24.737 1.00 98.38 105 GLY A N 1
ATOM 771 C CA . GLY A 1 105 ? -6.293 -10.327 26.122 1.00 98.38 105 GLY A CA 1
ATOM 772 C C . GLY A 1 105 ? -5.238 -9.380 26.707 1.00 98.38 105 GLY A C 1
ATOM 773 O O . GLY A 1 105 ? -5.002 -9.398 27.913 1.00 98.38 105 GLY A O 1
ATOM 774 N N . ILE A 1 106 ? -4.563 -8.586 25.870 1.00 98.56 106 ILE A N 1
ATOM 775 C CA . ILE A 1 106 ? -3.497 -7.659 26.292 1.00 98.56 106 ILE A CA 1
ATOM 776 C C . ILE A 1 106 ? -4.022 -6.235 26.500 1.00 98.56 106 ILE A C 1
ATOM 778 O O . ILE A 1 106 ? -5.181 -5.936 26.223 1.00 98.56 106 ILE A O 1
ATOM 782 N N . SER A 1 107 ? -3.182 -5.330 27.010 1.00 98.69 107 SER A N 1
ATOM 783 C CA . SER A 1 107 ? -3.559 -3.919 27.134 1.00 98.69 107 SER A CA 1
ATOM 784 C C . SER A 1 107 ? -3.663 -3.250 25.755 1.00 98.69 107 SER A C 1
ATOM 786 O O . SER A 1 107 ? -2.938 -3.610 24.827 1.00 98.69 107 SER A O 1
ATOM 788 N N . TYR A 1 108 ? -4.523 -2.232 25.622 1.00 98.56 108 TYR A N 1
ATOM 789 C CA . TYR A 1 108 ? -4.636 -1.443 24.385 1.00 98.56 108 TYR A CA 1
ATOM 790 C C . TYR A 1 108 ? -3.279 -0.861 23.950 1.00 98.56 108 TYR A C 1
ATOM 792 O O . TYR A 1 108 ? -2.930 -0.887 22.773 1.00 98.56 108 TYR A O 1
ATOM 800 N N . LYS A 1 109 ? -2.477 -0.383 24.914 1.00 98.56 109 LYS A N 1
ATOM 801 C CA . LYS A 1 109 ? -1.133 0.160 24.667 1.00 98.56 109 LYS A CA 1
ATOM 802 C C . LYS A 1 109 ? -0.201 -0.889 24.055 1.00 98.56 109 LYS A C 1
ATOM 804 O O . LYS A 1 109 ? 0.500 -0.583 23.094 1.00 98.56 109 LYS A O 1
ATOM 809 N N . ASP A 1 110 ? -0.209 -2.112 24.583 1.00 98.62 110 ASP A N 1
ATOM 810 C CA . ASP A 1 110 ? 0.632 -3.194 24.061 1.00 98.62 110 ASP A CA 1
ATOM 811 C C . ASP A 1 110 ? 0.145 -3.679 22.692 1.00 98.62 110 ASP A C 1
ATOM 813 O O . ASP A 1 110 ? 0.964 -3.972 21.821 1.00 98.62 110 ASP A O 1
ATOM 817 N N . ALA A 1 111 ? -1.173 -3.729 22.476 1.00 98.62 111 ALA A N 1
ATOM 818 C CA . ALA A 1 111 ? -1.759 -4.055 21.180 1.00 98.62 111 ALA A CA 1
ATOM 819 C C . ALA A 1 111 ? -1.360 -3.031 20.105 1.00 98.62 111 ALA A C 1
ATOM 821 O O . ALA A 1 111 ? -0.841 -3.418 19.057 1.00 98.62 111 ALA A O 1
ATOM 822 N N . ALA A 1 112 ? -1.493 -1.734 20.398 1.00 98.06 112 ALA A N 1
ATOM 823 C CA . ALA A 1 112 ? -1.071 -0.657 19.504 1.00 98.06 112 ALA A CA 1
ATOM 824 C C . ALA A 1 112 ? 0.438 -0.699 19.216 1.00 98.06 112 ALA A C 1
ATOM 826 O O . ALA A 1 112 ? 0.859 -0.594 18.065 1.00 98.06 112 ALA A O 1
ATOM 827 N N . HIS A 1 113 ? 1.264 -0.923 20.242 1.00 98.12 113 HIS A N 1
ATOM 828 C CA . HIS A 1 113 ? 2.710 -1.059 20.070 1.00 98.12 113 HIS A CA 1
ATOM 829 C C . HIS A 1 113 ? 3.075 -2.260 19.181 1.00 98.12 113 HIS A C 1
ATOM 831 O O . HIS A 1 113 ? 4.008 -2.186 18.377 1.00 98.12 113 HIS A O 1
ATOM 837 N N . ARG A 1 114 ? 2.378 -3.392 19.320 1.00 98.19 114 ARG A N 1
ATOM 838 C CA . ARG A 1 114 ? 2.610 -4.574 18.478 1.00 98.19 114 ARG A CA 1
ATOM 839 C C . ARG A 1 114 ? 2.215 -4.327 17.029 1.00 98.19 114 ARG A C 1
ATOM 841 O O . ARG A 1 114 ? 2.989 -4.707 16.155 1.00 98.19 114 ARG A O 1
ATOM 848 N N . LEU A 1 115 ? 1.073 -3.678 16.799 1.00 97.69 115 LEU A N 1
ATOM 849 C CA . LEU A 1 115 ? 0.634 -3.269 15.464 1.00 97.69 115 LEU A CA 1
ATOM 850 C C . LEU A 1 115 ? 1.697 -2.377 14.803 1.00 97.69 115 LEU A C 1
ATOM 852 O O . LEU A 1 115 ? 2.163 -2.675 13.709 1.00 97.69 115 LEU A O 1
ATOM 856 N N . TYR A 1 116 ? 2.182 -1.365 15.532 1.00 97.12 116 TYR A N 1
ATOM 857 C CA . TYR A 1 116 ? 3.253 -0.480 15.070 1.00 97.12 116 TYR A CA 1
ATOM 858 C C . TYR A 1 116 ? 4.535 -1.240 14.700 1.00 97.12 116 TYR A C 1
ATOM 860 O O . TYR A 1 116 ? 5.095 -1.030 13.627 1.00 97.12 116 TYR A O 1
ATOM 868 N N . LEU A 1 117 ? 5.005 -2.150 15.562 1.00 97.75 117 LEU A N 1
ATOM 869 C CA . LEU A 1 117 ? 6.207 -2.934 15.268 1.00 97.75 117 LEU A CA 1
ATOM 870 C C . LEU A 1 117 ? 6.024 -3.884 14.081 1.00 97.75 117 LEU A C 1
ATOM 872 O O . LEU A 1 117 ? 6.996 -4.150 13.375 1.00 97.75 117 LEU A O 1
ATOM 876 N N . ALA A 1 118 ? 4.828 -4.444 13.898 1.00 97.38 118 ALA A N 1
ATOM 877 C CA . ALA A 1 118 ? 4.531 -5.302 12.759 1.00 97.38 118 ALA A CA 1
ATOM 878 C C . ALA A 1 118 ? 4.626 -4.506 11.451 1.00 97.38 118 ALA A C 1
ATOM 880 O O . ALA A 1 118 ? 5.338 -4.928 10.538 1.00 97.38 118 ALA A O 1
ATOM 881 N N . GLU A 1 119 ? 4.017 -3.321 11.413 1.00 95.50 119 GLU A N 1
ATOM 882 C CA . GLU A 1 119 ? 4.042 -2.439 10.246 1.00 95.50 119 GLU A CA 1
ATOM 883 C C . GLU A 1 119 ? 5.453 -1.909 9.957 1.00 95.50 119 GLU A C 1
ATOM 885 O O . GLU A 1 119 ? 5.937 -1.977 8.829 1.00 95.50 119 GLU A O 1
ATOM 890 N N . ALA A 1 120 ? 6.184 -1.478 10.991 1.00 95.06 120 ALA A N 1
ATOM 891 C CA . ALA A 1 120 ? 7.564 -1.016 10.847 1.00 95.06 120 ALA A CA 1
ATOM 892 C C . ALA A 1 120 ? 8.484 -2.107 10.267 1.00 95.06 120 ALA A C 1
ATOM 894 O O . ALA A 1 120 ? 9.351 -1.827 9.437 1.00 95.06 120 ALA A O 1
ATOM 895 N N . LYS A 1 121 ? 8.281 -3.369 10.668 1.00 96.56 121 LYS A N 1
ATOM 896 C CA . LYS A 1 121 ? 9.008 -4.510 10.095 1.00 96.56 121 LYS A CA 1
ATOM 897 C C . LYS A 1 1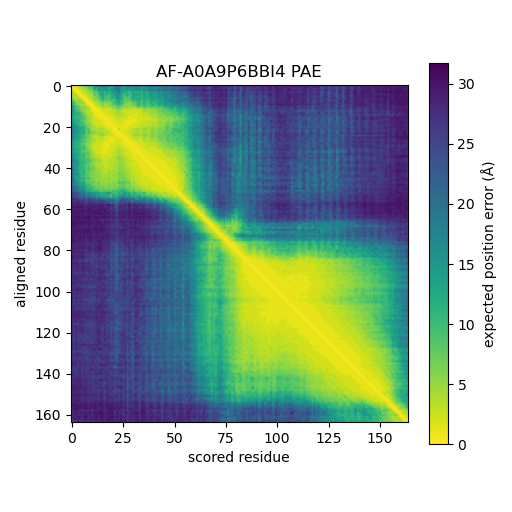21 ? 8.615 -4.766 8.644 1.00 96.56 121 LYS A C 1
ATOM 899 O O . LYS A 1 121 ? 9.499 -5.027 7.833 1.00 96.56 121 LYS A O 1
ATOM 904 N N . ALA A 1 122 ? 7.329 -4.677 8.308 1.00 95.38 122 ALA A N 1
ATOM 905 C CA . ALA A 1 122 ? 6.863 -4.829 6.932 1.00 95.38 122 ALA A CA 1
ATOM 906 C C . ALA A 1 122 ? 7.473 -3.755 6.012 1.00 95.38 122 ALA A C 1
ATOM 908 O O . ALA A 1 122 ? 7.992 -4.082 4.943 1.00 95.38 122 ALA A O 1
ATOM 909 N N . ALA A 1 123 ? 7.514 -2.501 6.470 1.00 92.44 123 ALA A N 1
ATOM 910 C CA . ALA A 1 123 ? 8.152 -1.400 5.754 1.00 92.44 123 ALA A CA 1
ATOM 911 C C . ALA A 1 123 ? 9.661 -1.628 5.549 1.00 92.44 123 ALA A C 1
ATOM 913 O O . ALA A 1 123 ? 10.184 -1.368 4.464 1.00 92.44 123 ALA A O 1
ATOM 914 N N . PHE A 1 124 ? 10.360 -2.162 6.557 1.00 93.31 124 PHE A N 1
ATOM 915 C CA . PHE A 1 124 ? 11.781 -2.501 6.440 1.00 93.31 124 PHE A CA 1
ATOM 916 C C . PHE A 1 124 ? 12.033 -3.581 5.378 1.00 93.31 124 PHE A C 1
ATOM 918 O O . PHE A 1 124 ? 12.896 -3.409 4.519 1.00 93.31 124 PHE A O 1
ATOM 925 N N . VAL A 1 125 ? 11.239 -4.657 5.385 1.00 94.38 125 VAL A N 1
ATOM 926 C CA . VAL A 1 125 ? 11.341 -5.730 4.380 1.00 94.38 125 VAL A CA 1
ATOM 927 C C . VAL A 1 125 ? 11.067 -5.189 2.974 1.00 94.38 125 VAL A C 1
ATOM 929 O O . VAL A 1 125 ? 11.792 -5.511 2.035 1.00 94.38 125 VAL A O 1
ATOM 932 N N . ALA A 1 126 ? 10.066 -4.321 2.814 1.00 93.75 126 ALA A N 1
ATOM 933 C CA . ALA A 1 126 ? 9.782 -3.691 1.528 1.00 93.75 126 ALA A CA 1
ATOM 934 C C . ALA A 1 126 ? 10.959 -2.831 1.027 1.00 93.75 126 ALA A C 1
ATOM 936 O O . ALA A 1 126 ? 11.304 -2.887 -0.155 1.00 93.75 126 ALA A O 1
ATOM 937 N N . ALA A 1 127 ? 11.615 -2.078 1.916 1.00 93.25 127 ALA A N 1
ATOM 938 C CA . ALA A 1 127 ? 12.794 -1.283 1.573 1.00 93.25 127 ALA A CA 1
ATOM 939 C C . ALA A 1 127 ? 13.985 -2.156 1.133 1.00 93.25 127 ALA A C 1
ATOM 941 O O . ALA A 1 127 ? 14.692 -1.810 0.180 1.00 93.25 127 ALA A O 1
ATOM 942 N N . GLU A 1 128 ? 14.187 -3.304 1.783 1.00 93.50 128 GLU A N 1
ATOM 943 C CA . GLU A 1 128 ? 15.212 -4.279 1.399 1.00 93.50 128 GLU A CA 1
ATOM 944 C C . GLU A 1 128 ? 14.943 -4.842 -0.003 1.00 93.50 128 GLU A C 1
ATOM 946 O O . GLU A 1 128 ? 15.823 -4.795 -0.863 1.00 93.50 128 GLU A O 1
ATOM 951 N N . VAL A 1 129 ? 13.701 -5.253 -0.283 1.00 96.25 129 VAL A N 1
ATOM 952 C CA . VAL A 1 129 ? 13.287 -5.751 -1.606 1.00 96.25 129 VAL A CA 1
ATOM 953 C C . VAL A 1 129 ? 13.518 -4.706 -2.700 1.00 96.25 129 VAL A C 1
ATOM 955 O O . VAL A 1 129 ? 14.066 -5.028 -3.755 1.00 96.25 129 VAL A O 1
ATOM 958 N N . ILE A 1 130 ? 13.152 -3.444 -2.454 1.00 94.69 130 ILE A N 1
ATOM 959 C CA . ILE A 1 130 ? 13.399 -2.342 -3.399 1.00 94.69 130 ILE A CA 1
ATOM 960 C C . ILE A 1 130 ? 14.900 -2.185 -3.665 1.00 94.69 130 ILE A C 1
ATOM 962 O O . ILE A 1 130 ? 15.311 -1.989 -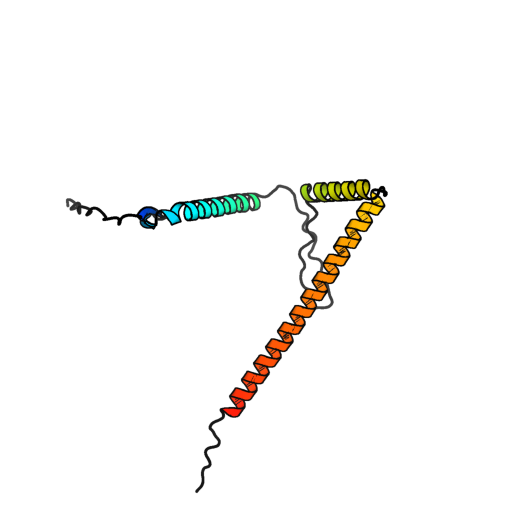4.811 1.00 94.69 130 ILE A O 1
ATOM 966 N N . THR A 1 131 ? 15.721 -2.300 -2.621 1.00 94.56 131 THR A N 1
ATOM 967 C CA . THR A 1 131 ? 17.179 -2.217 -2.743 1.00 94.56 131 THR A CA 1
ATOM 968 C C . THR A 1 131 ? 17.723 -3.370 -3.587 1.00 94.56 131 THR A C 1
ATOM 970 O O . THR A 1 131 ? 18.486 -3.122 -4.519 1.00 94.56 131 THR A O 1
ATOM 973 N N . SER A 1 132 ? 17.275 -4.607 -3.352 1.00 95.38 132 SER A N 1
ATOM 974 C CA . SER A 1 132 ? 17.675 -5.772 -4.153 1.00 95.38 132 SER A CA 1
ATOM 975 C C . SER A 1 132 ? 17.269 -5.639 -5.622 1.00 95.38 132 SER A C 1
ATOM 977 O O . SER A 1 132 ? 18.079 -5.910 -6.508 1.00 95.38 132 SER A O 1
ATOM 979 N N . ILE A 1 133 ? 16.045 -5.174 -5.900 1.00 96.50 133 ILE A N 1
ATOM 980 C CA . ILE A 1 133 ? 15.574 -4.917 -7.270 1.00 96.50 133 ILE A CA 1
ATOM 981 C C . ILE A 1 133 ? 16.460 -3.874 -7.951 1.00 96.50 133 ILE A C 1
ATOM 983 O O . ILE A 1 133 ? 16.875 -4.066 -9.092 1.00 96.50 133 ILE A O 1
ATOM 987 N N . ARG A 1 134 ? 16.798 -2.790 -7.246 1.00 93.75 134 ARG A N 1
ATOM 988 C CA . ARG A 1 134 ? 17.668 -1.739 -7.778 1.00 93.75 134 ARG A CA 1
ATOM 989 C C . ARG A 1 134 ? 19.061 -2.269 -8.125 1.00 93.75 134 ARG A C 1
ATOM 991 O O . ARG A 1 134 ? 19.591 -1.902 -9.174 1.00 93.75 134 ARG A O 1
ATOM 998 N N . THR A 1 135 ? 19.627 -3.138 -7.288 1.00 95.88 135 THR A N 1
ATOM 999 C CA . THR A 1 135 ? 20.915 -3.790 -7.563 1.00 95.88 135 THR A CA 1
ATOM 1000 C C . THR A 1 135 ? 20.835 -4.670 -8.808 1.00 95.88 135 THR A C 1
ATOM 1002 O O . THR A 1 135 ? 21.635 -4.479 -9.723 1.00 95.88 135 THR A O 1
ATOM 1005 N N . MET A 1 136 ? 19.825 -5.542 -8.912 1.00 95.88 136 MET A N 1
ATOM 1006 C CA . MET A 1 136 ? 19.637 -6.399 -10.093 1.00 95.88 136 MET A CA 1
ATOM 1007 C C . MET A 1 136 ? 19.489 -5.585 -11.386 1.00 95.88 136 MET A C 1
ATOM 1009 O O . MET A 1 136 ? 20.119 -5.909 -12.390 1.00 95.88 136 MET A O 1
ATOM 1013 N N . SER A 1 137 ? 18.713 -4.497 -11.366 1.00 95.31 137 SER A N 1
ATOM 1014 C CA . SER A 1 137 ? 18.580 -3.611 -12.529 1.00 95.31 137 SER A CA 1
ATOM 1015 C C . SER A 1 137 ? 19.920 -2.994 -12.939 1.00 95.31 137 SER A C 1
ATOM 1017 O O . SER A 1 137 ? 20.237 -2.957 -14.125 1.00 95.31 137 SER A O 1
ATOM 1019 N N . SER A 1 138 ? 20.743 -2.569 -11.973 1.00 94.50 138 SER A N 1
ATOM 1020 C CA . SER A 1 138 ? 22.060 -1.992 -12.270 1.00 94.50 138 SER A CA 1
ATOM 1021 C C . SER A 1 138 ? 23.047 -3.002 -12.871 1.00 94.50 138 SER A C 1
ATOM 1023 O O . SER A 1 138 ? 23.840 -2.646 -13.744 1.00 94.50 138 SER A O 1
ATOM 1025 N N . GLU A 1 139 ? 22.975 -4.269 -12.455 1.00 95.38 139 GLU A N 1
ATOM 1026 C CA . GLU A 1 139 ? 23.794 -5.351 -13.011 1.00 95.38 139 GLU A CA 1
ATOM 1027 C C . GLU A 1 139 ? 23.371 -5.706 -14.440 1.00 95.38 139 GLU A C 1
ATOM 1029 O O . GLU A 1 139 ? 24.226 -5.872 -15.314 1.00 95.38 139 GLU A O 1
ATOM 1034 N N . LEU A 1 140 ? 22.060 -5.766 -14.701 1.00 95.69 140 LEU A N 1
ATOM 1035 C CA . LEU A 1 140 ? 21.514 -5.997 -16.041 1.00 95.69 140 LEU A CA 1
ATOM 1036 C C . LEU A 1 140 ? 21.903 -4.876 -17.010 1.00 95.69 140 LEU A C 1
ATOM 1038 O O . LEU A 1 140 ? 22.358 -5.161 -18.120 1.00 95.69 140 LEU A O 1
ATOM 1042 N N . ASP A 1 141 ? 21.796 -3.619 -16.577 1.00 94.69 141 ASP A N 1
ATOM 1043 C CA . ASP A 1 141 ? 22.228 -2.467 -17.371 1.00 94.69 141 ASP A CA 1
ATOM 1044 C C . ASP A 1 141 ? 23.734 -2.531 -17.666 1.00 94.69 141 ASP A C 1
ATOM 1046 O O . ASP A 1 141 ? 24.158 -2.331 -18.808 1.00 94.69 141 ASP A O 1
ATOM 1050 N N . GLY A 1 142 ? 24.553 -2.885 -16.669 1.00 94.38 142 GLY A N 1
ATOM 1051 C CA . GLY A 1 142 ? 25.991 -3.097 -16.850 1.00 94.38 142 GLY A CA 1
ATOM 1052 C C . GLY A 1 142 ? 26.311 -4.213 -17.854 1.00 94.38 142 GLY A C 1
ATOM 1053 O O . GLY A 1 142 ? 27.173 -4.042 -18.722 1.00 94.38 142 GLY A O 1
ATOM 1054 N N . GLY A 1 143 ? 25.584 -5.332 -17.786 1.00 93.75 143 GLY A N 1
ATOM 1055 C CA . GLY A 1 143 ? 25.720 -6.459 -18.709 1.00 93.75 143 GLY A CA 1
ATOM 1056 C C . GLY A 1 143 ? 25.353 -6.097 -20.151 1.00 93.75 143 GLY A C 1
ATOM 1057 O O . GLY A 1 143 ? 26.099 -6.422 -21.078 1.00 93.75 143 GLY A O 1
ATOM 1058 N N . LEU A 1 144 ? 24.257 -5.360 -20.349 1.00 92.94 144 LEU A N 1
ATOM 1059 C CA . LEU A 1 144 ? 23.843 -4.876 -21.668 1.00 92.94 144 LEU A CA 1
ATOM 1060 C C . LEU A 1 144 ? 24.880 -3.926 -22.277 1.00 92.94 144 LEU A C 1
ATOM 106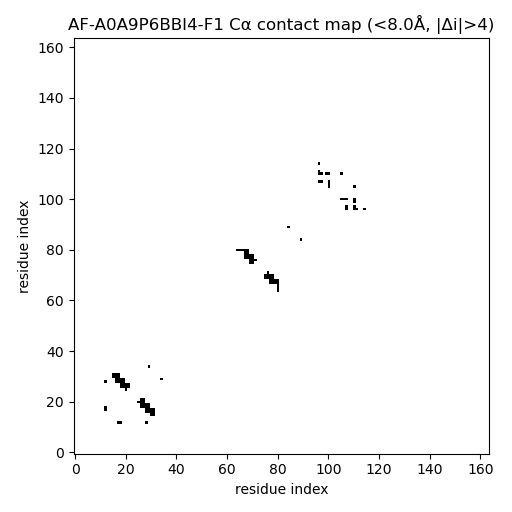2 O O . LEU A 1 144 ? 25.246 -4.084 -23.443 1.00 92.94 144 LEU A O 1
ATOM 1066 N N . GLN A 1 145 ? 25.413 -2.990 -21.487 1.00 92.62 145 GLN A N 1
ATOM 1067 C CA . GLN A 1 145 ? 26.468 -2.079 -21.943 1.00 92.62 145 GLN A CA 1
ATOM 1068 C C . GLN A 1 145 ? 27.741 -2.833 -22.348 1.00 92.62 145 GLN A C 1
ATOM 1070 O O . GLN A 1 145 ? 28.379 -2.494 -23.348 1.00 92.62 145 GLN A O 1
ATOM 1075 N N . HIS A 1 146 ? 28.099 -3.886 -21.611 1.00 92.31 146 HIS A N 1
ATOM 1076 C CA . HIS A 1 146 ? 29.240 -4.729 -21.949 1.00 92.31 146 HIS A CA 1
ATOM 1077 C C . HIS A 1 146 ? 29.039 -5.475 -23.281 1.00 92.31 146 HIS A C 1
ATOM 1079 O O . HIS A 1 146 ? 29.936 -5.456 -24.125 1.00 92.31 146 HIS A O 1
ATOM 1085 N N . ILE A 1 147 ? 27.857 -6.062 -23.510 1.00 91.56 147 ILE A N 1
ATOM 1086 C CA . ILE A 1 147 ? 27.521 -6.754 -24.770 1.00 91.56 147 ILE A CA 1
ATOM 1087 C C . ILE A 1 147 ? 27.555 -5.781 -25.955 1.00 91.56 147 ILE A C 1
ATOM 1089 O O . ILE A 1 147 ? 28.177 -6.080 -26.975 1.00 91.56 147 ILE A O 1
ATOM 1093 N N . ILE A 1 148 ? 26.943 -4.600 -25.813 1.00 90.94 148 ILE A N 1
ATOM 1094 C CA . ILE A 1 148 ? 26.951 -3.564 -26.857 1.00 90.94 148 ILE A CA 1
ATOM 1095 C C . ILE A 1 148 ? 28.393 -3.169 -27.198 1.00 90.94 148 ILE A C 1
ATOM 1097 O O . ILE A 1 148 ? 28.760 -3.110 -28.372 1.00 90.94 148 ILE A O 1
ATOM 1101 N N . ARG A 1 149 ? 29.244 -2.962 -26.185 1.00 88.44 149 ARG A N 1
ATOM 1102 C CA . ARG A 1 149 ? 30.651 -2.593 -26.386 1.00 88.44 149 ARG A CA 1
ATOM 1103 C C . ARG A 1 149 ? 31.450 -3.680 -27.110 1.00 88.44 149 ARG A C 1
ATOM 1105 O O . ARG A 1 149 ? 32.241 -3.351 -27.991 1.00 88.44 149 ARG A O 1
ATOM 1112 N N . GLN A 1 150 ? 31.240 -4.953 -26.768 1.00 88.88 150 GLN A N 1
ATOM 1113 C CA . GLN A 1 150 ? 31.888 -6.078 -27.452 1.00 88.88 150 GLN A CA 1
ATOM 1114 C C . GLN A 1 150 ? 31.426 -6.213 -28.911 1.00 88.88 150 GLN A C 1
ATOM 1116 O O . GLN A 1 150 ? 32.256 -6.438 -29.790 1.00 88.88 150 GLN A O 1
ATOM 1121 N N . GLY A 1 151 ? 30.132 -6.017 -29.181 1.00 87.19 151 GLY A N 1
ATOM 1122 C CA . GLY A 1 151 ? 29.585 -6.045 -30.539 1.00 87.19 151 GLY A CA 1
ATOM 1123 C C . GLY A 1 151 ? 30.139 -4.933 -31.437 1.00 87.19 151 GLY A C 1
ATOM 1124 O O . GLY A 1 151 ? 30.480 -5.192 -32.588 1.00 87.19 151 GLY A O 1
ATOM 1125 N N . VAL A 1 152 ? 30.299 -3.714 -30.907 1.00 84.56 152 VAL A N 1
ATOM 1126 C CA . VAL A 1 152 ? 30.898 -2.591 -31.654 1.00 84.56 152 VAL A CA 1
ATOM 1127 C C . VAL A 1 152 ? 32.380 -2.844 -31.951 1.00 84.56 152 VAL A C 1
ATOM 1129 O O . VAL A 1 152 ? 32.810 -2.615 -33.076 1.00 84.56 152 VAL A O 1
ATOM 1132 N N . ALA A 1 153 ? 33.148 -3.373 -30.991 1.00 77.06 153 ALA A N 1
ATOM 1133 C CA . ALA A 1 153 ? 34.566 -3.688 -31.198 1.00 77.06 153 ALA A CA 1
ATOM 1134 C C . ALA A 1 153 ? 34.795 -4.795 -32.247 1.00 77.06 153 ALA A C 1
ATOM 1136 O O . ALA A 1 153 ? 35.791 -4.767 -32.964 1.00 77.06 153 ALA A O 1
ATOM 1137 N N . ALA A 1 154 ? 33.877 -5.759 -32.358 1.00 75.12 154 ALA A N 1
ATOM 1138 C CA . ALA A 1 154 ? 33.959 -6.830 -33.352 1.00 75.12 154 ALA A CA 1
ATOM 1139 C C . ALA A 1 154 ? 33.555 -6.385 -34.771 1.00 75.12 154 ALA A C 1
ATOM 1141 O O . ALA A 1 154 ? 33.863 -7.080 -35.736 1.00 75.12 154 ALA A O 1
ATOM 1142 N N . SER A 1 155 ? 32.862 -5.251 -34.906 1.00 72.75 155 SER A N 1
ATOM 1143 C CA . SER A 1 155 ? 32.321 -4.768 -36.179 1.00 72.75 155 SER A CA 1
ATOM 1144 C C . SER A 1 155 ? 33.171 -3.675 -36.836 1.00 72.75 155 SER A C 1
ATOM 1146 O O . SER A 1 155 ? 32.695 -3.061 -37.790 1.00 72.75 155 SER A O 1
ATOM 1148 N N . ASP A 1 156 ? 34.390 -3.415 -36.349 1.00 68.12 156 ASP A N 1
ATOM 1149 C CA . ASP A 1 156 ? 35.278 -2.387 -36.902 1.00 68.12 156 ASP A CA 1
ATOM 1150 C C . ASP A 1 156 ? 35.860 -2.862 -38.258 1.00 68.12 156 ASP A C 1
ATOM 1152 O O . ASP A 1 156 ? 36.753 -3.716 -38.285 1.00 68.12 156 ASP A O 1
ATOM 1156 N N . PRO A 1 157 ? 35.366 -2.380 -39.420 1.00 65.19 157 PRO A N 1
ATOM 1157 C CA . PRO A 1 157 ? 35.677 -2.965 -40.728 1.00 65.19 157 PRO A CA 1
ATOM 1158 C C . PRO A 1 157 ? 37.017 -2.486 -41.308 1.00 65.19 157 PRO A C 1
ATOM 1160 O O . PRO A 1 157 ? 37.360 -2.824 -42.439 1.00 65.19 157 PRO A O 1
ATOM 1163 N N . ASN A 1 158 ? 37.784 -1.684 -40.565 1.00 64.88 158 ASN A N 1
ATOM 1164 C CA . ASN A 1 158 ? 38.991 -1.027 -41.072 1.00 64.88 158 ASN A CA 1
ATOM 1165 C C . ASN A 1 158 ? 40.259 -1.892 -41.044 1.00 64.88 158 ASN A C 1
ATOM 1167 O O . ASN A 1 158 ? 41.338 -1.400 -41.368 1.00 64.88 158 ASN A O 1
ATOM 1171 N N . HIS A 1 159 ? 40.146 -3.189 -40.753 1.00 56.44 159 HIS A N 1
ATOM 1172 C CA . HIS A 1 159 ? 41.238 -4.139 -40.969 1.00 56.44 159 HIS A CA 1
ATOM 1173 C C . HIS A 1 159 ? 41.202 -4.746 -42.385 1.00 56.44 159 HIS A C 1
ATOM 1175 O O . HIS A 1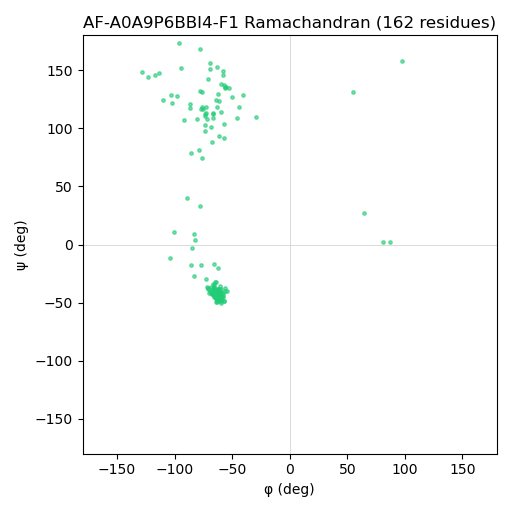 159 ? 41.448 -5.936 -42.567 1.00 56.44 159 HIS A O 1
ATOM 1181 N N . MET A 1 160 ? 40.901 -3.946 -43.416 1.00 55.69 160 MET A N 1
ATOM 1182 C CA . MET A 1 160 ? 41.248 -4.333 -44.784 1.00 55.69 160 MET A CA 1
ATOM 1183 C C . MET A 1 160 ? 42.756 -4.170 -44.950 1.00 55.69 160 MET A C 1
ATOM 1185 O O . MET A 1 160 ? 43.260 -3.069 -45.171 1.00 55.69 160 MET A O 1
ATOM 1189 N N . SER A 1 161 ? 43.460 -5.292 -44.799 1.00 57.12 161 SER A N 1
ATOM 1190 C CA . S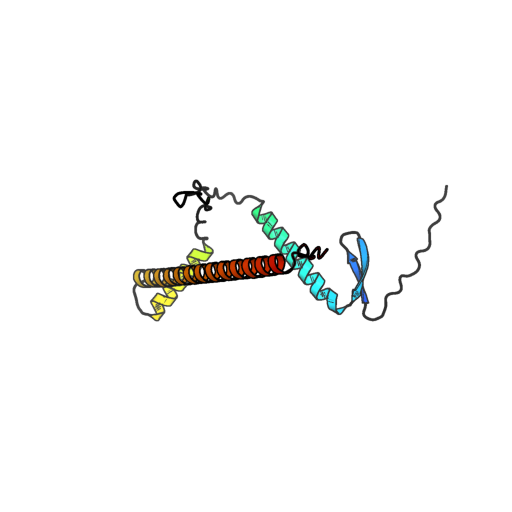ER A 1 161 ? 44.848 -5.467 -45.200 1.00 57.12 161 SER A CA 1
ATOM 1191 C C . SER A 1 161 ? 45.045 -4.903 -46.602 1.00 57.12 161 SER A C 1
ATOM 1193 O O . SER A 1 161 ? 44.568 -5.454 -47.594 1.00 57.12 161 SER A O 1
ATOM 1195 N N . VAL A 1 162 ? 45.745 -3.775 -46.671 1.00 65.62 162 VAL A N 1
ATOM 1196 C CA . VAL A 1 162 ? 46.378 -3.296 -47.895 1.00 65.62 162 VAL A CA 1
ATOM 1197 C C . VAL A 1 162 ? 47.622 -4.162 -48.083 1.00 65.62 162 VAL A C 1
ATOM 1199 O O . VAL A 1 162 ? 48.735 -3.734 -47.785 1.00 65.62 162 VAL A O 1
ATOM 1202 N N . ASP A 1 163 ? 47.419 -5.408 -48.506 1.00 65.88 163 ASP A N 1
ATOM 1203 C CA . ASP A 1 163 ? 48.503 -6.226 -49.038 1.00 65.88 163 ASP A CA 1
ATOM 1204 C C . ASP A 1 163 ? 48.832 -5.676 -50.431 1.00 65.88 163 ASP A C 1
ATOM 1206 O O . ASP A 1 163 ? 48.001 -5.686 -51.345 1.00 65.88 163 ASP A O 1
ATOM 1210 N N . LYS A 1 164 ? 50.024 -5.088 -50.535 1.00 62.59 164 LYS A N 1
ATOM 1211 C CA . LYS A 1 164 ? 50.657 -4.644 -51.779 1.00 62.59 164 LYS A CA 1
ATOM 1212 C C . LYS A 1 164 ? 51.576 -5.727 -52.316 1.00 62.59 164 LYS A C 1
ATOM 1214 O O . LYS A 1 164 ? 52.240 -6.381 -51.483 1.00 62.59 164 LYS A O 1
#

Radius of gyration: 31.79 Å; Cα contacts (8 Å, |Δi|>4): 60; chains: 1; bounding box: 83×42×81 Å